Protein AF-W2M8V1-F1 (afdb_monomer)

Sequence (148 aa):
MFEGQQEVAALVRVSYDVLSSDPAFGGLVRVAMAVAERFRVAVSRDGIRLAMSLLAECDGDLHRAQKLTRGWNVERKSQELTTTFQRWFPLYKPKIQRNDREEEQARVVFFDIAMTTWLQIAQDLRLFGGKDGSSDDLPDAAALKRYD

Secondary structure (DSSP, 8-state):
--HHHHHHHHHHHHHHSSS---HHHHHHHHHHHHHHHHHHHHHHHHHHHHHHHHHHHTTT-HHHHHHHHHTS-HHHHHHHHHHHHHHH-TT------TT-HHHHHHHHHHHHHHHHHHHHHHHHHHHH-TTS--TT----HHHHGGG-

Foldseek 3Di:
DDVVVVVVVVVVVVVVPDDDPDVVVVVVVVVVVVVVLVLVQQLLLLLLVVLLVLCVVVVNDLVVSLVVLLPDDLVVLVVSSQVSCCVVVVVDDPPPPVPPPVVSVVSSVVSSVSNNLSNVLNSCCVVPVPDDPDPPCRDGSVSCVVSD

Organism: Phytophthora nicotianae (NCBI:txid4792)

Radius of gyration: 17.72 Å; Cα contacts (8 Å, |Δi|>4): 77; chains: 1; bounding box: 32×47×52 Å

pLDDT: mean 72.79, std 17.76, range [34.31, 94.25]

Structure (mmCIF, N/CA/C/O backbone):
data_AF-W2M8V1-F1
#
_entry.id   AF-W2M8V1-F1
#
loop_
_atom_site.group_PDB
_atom_site.id
_atom_site.type_symbol
_atom_site.label_atom_id
_atom_site.label_alt_id
_atom_site.label_comp_id
_atom_site.label_asym_id
_atom_site.label_entity_id
_atom_site.label_seq_id
_atom_site.pdbx_PDB_ins_code
_atom_site.Cartn_x
_atom_site.Cartn_y
_atom_site.Cartn_z
_atom_site.occupancy
_atom_site.B_iso_or_equiv
_atom_site.auth_seq_id
_atom_site.auth_comp_id
_atom_site.auth_asym_id
_atom_site.auth_atom_id
_atom_site.pdbx_PDB_model_num
ATOM 1 N N . MET A 1 1 ? 16.488 4.103 11.325 1.00 37.50 1 MET A N 1
ATOM 2 C CA . MET A 1 1 ? 15.793 3.566 12.513 1.00 37.50 1 MET A CA 1
ATOM 3 C C . MET A 1 1 ? 14.555 4.432 12.668 1.00 37.50 1 MET A C 1
ATOM 5 O O . MET A 1 1 ? 14.717 5.629 12.835 1.00 37.50 1 MET A O 1
ATOM 9 N N . PHE A 1 2 ? 13.367 3.903 12.370 1.00 34.31 2 PHE A N 1
ATOM 10 C CA . PHE A 1 2 ? 12.164 4.715 12.151 1.00 34.31 2 PHE A CA 1
ATOM 11 C C . PHE A 1 2 ? 11.640 5.311 13.469 1.00 34.31 2 PHE A C 1
ATOM 13 O O . PHE A 1 2 ? 11.070 4.593 14.288 1.00 34.31 2 PHE A O 1
ATOM 20 N N . GLU A 1 3 ? 11.787 6.627 13.639 1.00 38.06 3 GLU A N 1
ATOM 21 C CA . GLU A 1 3 ? 11.221 7.411 14.753 1.00 38.06 3 GLU A CA 1
ATOM 22 C C . GLU A 1 3 ? 9.695 7.243 14.863 1.00 38.06 3 GLU A C 1
ATOM 24 O O . GLU A 1 3 ? 9.165 7.196 15.967 1.00 38.06 3 GLU A O 1
ATOM 29 N N . GLY A 1 4 ? 8.995 6.974 13.755 1.00 38.44 4 GLY A N 1
ATOM 30 C CA . GLY A 1 4 ? 7.550 6.711 13.761 1.00 38.44 4 GLY A CA 1
ATOM 31 C C . GLY A 1 4 ? 7.118 5.469 14.561 1.00 38.44 4 GLY A C 1
ATOM 32 O O . GLY A 1 4 ? 6.022 5.451 15.115 1.00 38.44 4 GLY A O 1
ATOM 33 N N . GLN A 1 5 ? 7.966 4.439 14.696 1.00 40.66 5 GLN A N 1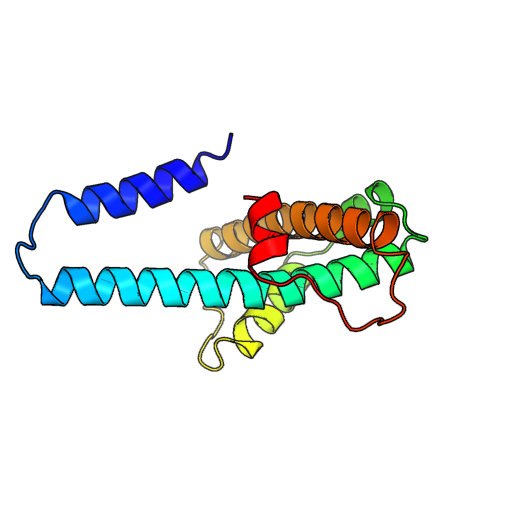
ATOM 34 C CA . GLN A 1 5 ? 7.660 3.294 15.570 1.00 40.66 5 GLN A CA 1
ATOM 35 C C . GLN A 1 5 ? 7.851 3.643 17.054 1.00 40.66 5 GLN A C 1
ATOM 37 O O . GLN A 1 5 ? 7.111 3.145 17.904 1.00 40.66 5 GLN A O 1
ATOM 42 N N . GLN A 1 6 ? 8.800 4.530 17.371 1.00 44.69 6 GLN A N 1
ATOM 43 C CA . GLN A 1 6 ? 8.984 5.051 18.725 1.00 44.69 6 GLN A CA 1
ATOM 44 C C . GLN A 1 6 ? 7.892 6.052 19.106 1.00 44.69 6 GLN A C 1
ATOM 46 O O . GLN A 1 6 ? 7.450 6.031 20.249 1.00 44.69 6 GLN A O 1
ATOM 51 N N . GLU A 1 7 ? 7.396 6.857 18.167 1.00 41.16 7 GLU A N 1
ATOM 52 C CA . GLU A 1 7 ? 6.291 7.791 18.396 1.00 41.16 7 GLU A CA 1
ATOM 53 C C . GLU A 1 7 ? 4.960 7.068 18.613 1.00 41.16 7 GLU A C 1
ATOM 55 O O . GLU A 1 7 ? 4.234 7.413 19.539 1.00 41.16 7 GLU A O 1
ATOM 60 N N . VAL A 1 8 ? 4.663 6.002 17.857 1.00 46.81 8 VAL A N 1
ATOM 61 C CA . VAL A 1 8 ? 3.476 5.163 18.109 1.00 46.81 8 VAL A CA 1
ATOM 62 C C . VAL A 1 8 ? 3.609 4.414 19.436 1.00 46.81 8 VAL A C 1
ATOM 64 O O . VAL A 1 8 ? 2.657 4.375 20.213 1.00 46.81 8 VAL A O 1
ATOM 67 N N . ALA A 1 9 ? 4.791 3.879 19.758 1.00 45.88 9 ALA A N 1
ATOM 68 C CA . ALA A 1 9 ? 5.040 3.247 21.054 1.00 45.88 9 ALA A CA 1
ATOM 69 C C . ALA A 1 9 ? 4.957 4.246 22.224 1.00 45.88 9 ALA A C 1
ATOM 71 O O . ALA A 1 9 ? 4.481 3.881 23.298 1.00 45.88 9 ALA A O 1
ATOM 72 N N . ALA A 1 10 ? 5.370 5.501 22.022 1.00 42.22 10 ALA A N 1
ATOM 73 C CA . ALA A 1 10 ? 5.265 6.582 22.997 1.00 42.22 10 ALA A CA 1
ATOM 74 C C . ALA A 1 10 ? 3.823 7.081 23.146 1.00 42.22 10 ALA A C 1
ATOM 76 O O . ALA A 1 10 ? 3.387 7.307 24.268 1.00 42.22 10 ALA A O 1
ATOM 77 N N . LEU A 1 11 ? 3.046 7.167 22.063 1.00 40.09 11 LEU A N 1
ATOM 78 C CA . LEU A 1 11 ? 1.624 7.518 22.109 1.00 40.09 11 LEU A CA 1
ATOM 79 C C . LEU A 1 11 ? 0.812 6.425 22.819 1.00 40.09 11 LEU A C 1
ATOM 81 O O . LEU A 1 11 ? -0.073 6.719 23.624 1.00 40.09 11 LEU A O 1
ATOM 85 N N . VAL A 1 12 ? 1.169 5.159 22.582 1.00 47.22 12 VAL A N 1
ATOM 86 C CA . VAL A 1 12 ? 0.624 4.001 23.297 1.00 47.22 12 VAL A CA 1
ATOM 87 C C . VAL A 1 12 ? 1.030 4.046 24.769 1.00 47.22 12 VAL A C 1
ATOM 89 O O . VAL A 1 12 ? 0.152 3.854 25.597 1.00 47.22 12 VAL A O 1
ATOM 92 N N . ARG A 1 13 ? 2.291 4.374 25.109 1.00 48.91 13 ARG A N 1
ATOM 93 C CA . ARG A 1 13 ? 2.792 4.531 26.495 1.00 48.91 13 ARG A CA 1
ATOM 94 C C . ARG A 1 13 ? 2.158 5.694 27.261 1.00 48.91 13 ARG A C 1
ATOM 96 O O . ARG A 1 13 ? 1.788 5.521 28.412 1.00 48.91 13 ARG A O 1
ATOM 103 N N . VAL A 1 14 ? 1.977 6.849 26.627 1.00 42.94 14 VAL A N 1
ATOM 104 C CA . VAL A 1 14 ? 1.327 8.029 27.227 1.00 42.94 14 VAL A CA 1
ATOM 105 C C . VAL A 1 14 ? -0.176 7.788 27.417 1.00 42.94 14 VAL A C 1
ATOM 107 O O . VAL A 1 14 ? -0.751 8.249 28.397 1.00 42.94 14 VAL A O 1
ATOM 110 N N . SER A 1 15 ? -0.798 6.980 26.550 1.00 43.47 15 SER A N 1
ATOM 111 C CA . SER A 1 15 ? -2.156 6.452 26.774 1.00 43.47 15 SER A CA 1
ATOM 112 C C . SER A 1 15 ? -2.204 5.358 27.860 1.00 43.47 15 SER A C 1
ATOM 114 O O . SER A 1 15 ? -3.268 5.088 28.412 1.00 43.47 15 SER A O 1
ATOM 116 N N . TYR A 1 16 ? -1.063 4.725 28.155 1.00 49.62 16 TYR A N 1
ATOM 117 C CA . TYR A 1 16 ? -0.888 3.604 29.089 1.00 49.62 16 TYR A CA 1
ATOM 118 C C . TYR A 1 16 ? -0.644 4.046 30.535 1.00 49.62 16 TYR A C 1
ATOM 120 O O . TYR A 1 16 ? -1.110 3.377 31.452 1.00 49.62 16 TYR A O 1
ATOM 128 N N . ASP A 1 17 ? 0.078 5.150 30.748 1.00 42.91 17 ASP A N 1
ATOM 129 C CA . ASP A 1 17 ? 0.543 5.544 32.086 1.00 42.91 17 ASP A CA 1
ATOM 130 C C . ASP A 1 17 ? -0.509 6.282 32.921 1.00 42.91 17 ASP A C 1
ATOM 132 O O . ASP A 1 17 ? -0.291 6.501 34.112 1.00 42.91 17 ASP A O 1
ATOM 136 N N . VAL A 1 18 ? -1.655 6.660 32.340 1.00 44.75 18 VAL A N 1
ATOM 137 C CA . VAL A 1 18 ? -2.607 7.514 33.057 1.00 44.75 18 VAL A CA 1
ATOM 138 C C . VAL A 1 18 ? -3.732 6.743 33.758 1.00 44.75 18 VAL A C 1
ATOM 140 O O . VAL A 1 18 ? -3.759 6.808 34.979 1.00 44.75 18 VAL A O 1
ATOM 143 N N . LEU A 1 19 ? -4.673 6.019 33.136 1.00 44.09 19 LEU A N 1
ATOM 144 C CA . LEU A 1 19 ? -5.895 5.656 33.898 1.00 44.09 19 LEU A CA 1
ATOM 145 C C . LEU A 1 19 ? -6.701 4.453 33.371 1.00 44.09 19 LEU A C 1
ATOM 147 O O . LEU A 1 19 ? -7.826 4.635 32.911 1.00 44.09 19 LEU A O 1
ATOM 151 N N . SER A 1 20 ? -6.227 3.208 33.494 1.00 47.28 20 SER A N 1
ATOM 152 C CA . SER A 1 20 ? -7.181 2.083 33.451 1.00 47.28 20 SER A CA 1
ATOM 153 C C . SER A 1 20 ? -6.660 0.794 34.085 1.00 47.28 20 SER A C 1
ATOM 155 O O . SER A 1 20 ? -5.925 0.023 33.473 1.00 47.28 20 SER A O 1
ATOM 157 N N . SER A 1 21 ? -7.120 0.521 35.304 1.00 50.69 21 SER A N 1
ATOM 158 C CA . SER A 1 21 ? -7.009 -0.779 35.977 1.00 50.69 21 SER A CA 1
ATOM 159 C C . SER A 1 21 ? -8.100 -1.767 35.524 1.00 50.69 21 SER A C 1
ATOM 161 O O . SER A 1 21 ? -8.376 -2.728 36.240 1.00 50.69 21 SER A O 1
ATOM 163 N N . ASP A 1 22 ? -8.767 -1.520 34.388 1.00 55.19 22 ASP A N 1
ATOM 164 C CA . ASP A 1 22 ? -9.920 -2.296 33.923 1.00 55.19 22 ASP A CA 1
ATOM 165 C C . ASP A 1 22 ? -9.491 -3.442 32.976 1.00 55.19 22 ASP A C 1
ATOM 167 O O . ASP A 1 22 ? -9.023 -3.193 31.855 1.00 55.19 22 ASP A O 1
ATOM 171 N N . PRO A 1 23 ? -9.681 -4.717 33.370 1.00 59.41 23 PRO A N 1
ATOM 172 C CA . PRO A 1 23 ? -9.417 -5.872 32.513 1.00 59.41 23 PRO A CA 1
ATOM 173 C C . PRO A 1 23 ? -10.183 -5.852 31.181 1.00 59.41 23 PRO A C 1
ATOM 175 O O . PRO A 1 23 ? -9.676 -6.372 30.183 1.00 59.41 23 PRO A O 1
ATOM 178 N N . ALA A 1 24 ? -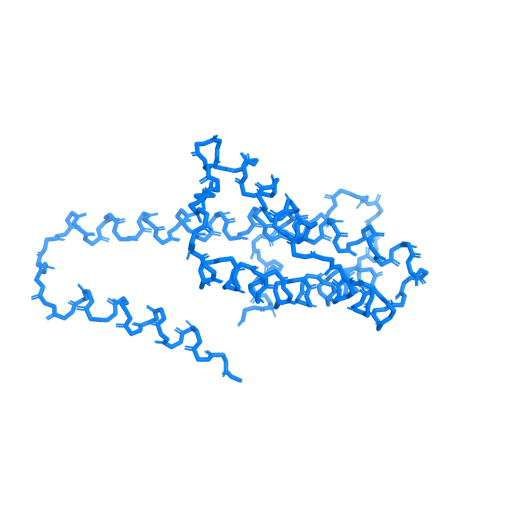11.374 -5.242 31.129 1.00 60.41 24 ALA A N 1
ATOM 179 C CA . ALA A 1 24 ? -12.155 -5.104 29.902 1.00 60.41 24 ALA A CA 1
ATOM 180 C C . ALA A 1 24 ? -11.470 -4.158 28.905 1.00 60.41 24 ALA A C 1
ATOM 182 O O . ALA A 1 24 ? -11.425 -4.442 27.707 1.00 60.41 24 ALA A O 1
ATOM 183 N N . PHE A 1 25 ? -10.844 -3.087 29.400 1.00 54.28 25 PHE A N 1
ATOM 184 C CA . PHE A 1 25 ? -10.056 -2.167 28.583 1.00 54.28 25 PHE A CA 1
ATOM 185 C C . PHE A 1 25 ? -8.784 -2.835 28.045 1.00 54.28 25 PHE A C 1
ATOM 187 O O . PHE A 1 25 ? -8.478 -2.724 26.858 1.00 54.28 25 PHE A O 1
ATOM 194 N N . GLY A 1 26 ? -8.098 -3.634 28.871 1.00 58.41 26 GLY A N 1
ATOM 195 C CA . GLY A 1 26 ? -6.982 -4.471 28.416 1.00 58.41 26 GLY A CA 1
ATOM 196 C C . GLY A 1 26 ? -7.387 -5.468 27.320 1.00 58.41 26 GLY A C 1
ATOM 197 O O . GLY A 1 26 ? -6.626 -5.706 26.379 1.00 58.41 26 GLY A O 1
ATOM 198 N N . GLY A 1 27 ? -8.604 -6.015 27.396 1.00 62.34 27 GLY A N 1
ATOM 199 C CA . GLY A 1 27 ? -9.199 -6.828 26.334 1.00 62.34 27 GLY A CA 1
ATOM 200 C C . GLY A 1 27 ? -9.421 -6.041 25.039 1.00 62.34 27 GLY A C 1
ATOM 201 O O . GLY A 1 27 ? -8.997 -6.487 23.973 1.00 62.34 27 GLY A O 1
ATOM 202 N N . LEU A 1 28 ? -10.013 -4.847 25.129 1.00 63.75 28 LEU A N 1
ATOM 203 C CA . LEU A 1 28 ? -10.267 -3.971 23.980 1.00 63.75 28 LEU A CA 1
ATOM 204 C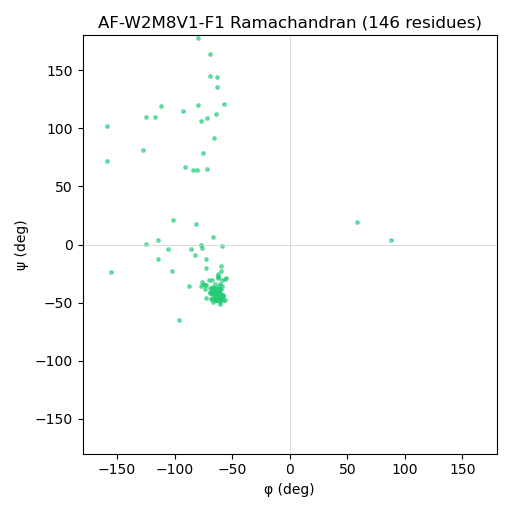 C . LEU A 1 28 ? -8.978 -3.544 23.268 1.00 63.75 28 LEU A C 1
ATOM 206 O O . LEU A 1 28 ? -8.936 -3.555 22.041 1.00 63.75 28 LEU A O 1
ATOM 210 N N . VAL A 1 29 ? -7.911 -3.239 24.010 1.00 63.53 29 VAL A N 1
ATOM 211 C CA . VAL A 1 29 ? -6.603 -2.897 23.427 1.00 63.53 29 VAL A CA 1
ATOM 212 C C . VAL A 1 29 ? -6.026 -4.074 22.641 1.00 63.53 29 VAL A C 1
ATOM 214 O O . VAL A 1 29 ? -5.585 -3.896 21.508 1.00 63.53 29 VAL A O 1
ATOM 217 N N . ARG A 1 30 ? -6.078 -5.297 23.185 1.00 64.38 30 ARG A N 1
ATOM 218 C CA . ARG A 1 30 ? -5.616 -6.495 22.460 1.00 64.38 30 ARG A CA 1
ATOM 219 C C . ARG A 1 30 ? -6.431 -6.742 21.195 1.00 64.38 30 ARG A C 1
ATOM 221 O O . ARG A 1 30 ? -5.855 -7.090 20.168 1.00 64.38 30 ARG A O 1
ATOM 228 N N . VAL A 1 31 ? -7.748 -6.540 21.260 1.00 61.25 31 VAL A N 1
ATOM 229 C CA . VAL A 1 31 ? -8.627 -6.628 20.086 1.00 61.25 31 VAL A CA 1
ATOM 230 C C . VAL A 1 31 ? -8.232 -5.572 19.056 1.00 61.25 31 VAL A C 1
ATOM 232 O O . VAL A 1 31 ? -8.033 -5.917 17.896 1.00 61.25 31 VAL A O 1
ATOM 235 N N . ALA A 1 32 ? -8.035 -4.319 19.465 1.00 64.31 32 ALA A N 1
ATOM 236 C CA . ALA A 1 32 ? -7.618 -3.242 18.572 1.00 64.31 32 ALA A CA 1
ATOM 237 C C . ALA A 1 32 ? -6.258 -3.527 17.915 1.00 64.31 32 ALA A C 1
ATOM 239 O O . ALA A 1 32 ? -6.125 -3.361 16.707 1.00 64.31 32 ALA A O 1
ATOM 240 N N . MET A 1 33 ? -5.276 -4.028 18.670 1.00 66.88 33 MET A N 1
ATOM 241 C CA . MET A 1 33 ? -3.971 -4.432 18.136 1.00 66.88 33 MET A CA 1
ATOM 242 C C . MET A 1 33 ? -4.082 -5.599 17.152 1.00 66.88 33 MET A C 1
ATOM 244 O O . MET A 1 33 ? -3.494 -5.547 16.077 1.00 66.88 33 MET A O 1
ATOM 248 N N . ALA A 1 34 ? -4.849 -6.641 17.483 1.00 64.69 34 ALA A N 1
ATOM 249 C CA . ALA A 1 34 ? -5.044 -7.788 16.597 1.00 64.69 34 ALA A CA 1
ATOM 250 C C . ALA A 1 34 ? -5.762 -7.391 15.297 1.00 64.69 34 ALA A C 1
ATOM 252 O O . ALA A 1 34 ? -5.425 -7.874 14.215 1.00 64.69 34 ALA A O 1
ATOM 253 N N . VAL A 1 35 ? -6.732 -6.481 15.395 1.00 66.88 35 VAL A N 1
ATOM 254 C CA . VAL A 1 35 ? -7.437 -5.906 14.247 1.00 66.88 35 VAL A CA 1
ATOM 255 C C . VAL A 1 35 ? -6.490 -5.044 13.408 1.00 66.88 35 VAL A C 1
ATOM 257 O O . VAL A 1 35 ? -6.439 -5.222 12.192 1.00 66.88 35 VAL A O 1
ATOM 260 N N . ALA A 1 36 ? -5.701 -4.169 14.036 1.00 70.88 36 ALA A N 1
ATOM 261 C CA . ALA A 1 36 ? -4.704 -3.346 13.356 1.00 70.88 36 ALA A CA 1
ATOM 262 C C . ALA A 1 36 ? -3.669 -4.206 12.621 1.00 70.88 36 ALA A C 1
ATOM 264 O O . ALA A 1 36 ? -3.383 -3.949 11.456 1.00 70.88 36 ALA A O 1
ATOM 265 N N . GLU A 1 37 ? -3.182 -5.274 13.253 1.00 71.81 37 GLU A N 1
ATOM 266 C CA . GLU A 1 37 ? -2.244 -6.215 12.641 1.00 71.81 37 GLU A CA 1
ATOM 267 C C . GLU A 1 37 ? -2.861 -6.930 11.434 1.00 71.81 37 GLU A C 1
ATOM 269 O O . GLU A 1 37 ? -2.256 -7.008 10.364 1.00 71.81 37 GLU A O 1
ATOM 274 N N . ARG A 1 38 ? -4.110 -7.394 11.556 1.00 73.12 38 ARG A N 1
ATOM 275 C CA . ARG A 1 38 ? -4.825 -8.018 10.436 1.00 73.12 38 ARG A CA 1
ATOM 276 C C . ARG A 1 38 ? -4.968 -7.060 9.253 1.00 73.12 38 ARG A C 1
ATOM 278 O O . ARG A 1 38 ? -4.774 -7.468 8.108 1.00 73.12 38 ARG A O 1
ATOM 285 N N . PHE A 1 39 ? -5.300 -5.799 9.515 1.00 72.94 39 PHE A N 1
ATOM 286 C CA . PHE A 1 39 ? -5.422 -4.798 8.461 1.00 72.94 39 PHE A CA 1
ATOM 287 C C . PHE A 1 39 ? -4.074 -4.372 7.889 1.00 72.94 39 PHE A C 1
ATOM 289 O O . PHE A 1 39 ? -3.990 -4.169 6.682 1.00 72.94 39 PHE A O 1
ATOM 296 N N . ARG A 1 40 ? -3.013 -4.314 8.700 1.00 79.00 40 ARG A N 1
ATOM 297 C CA . ARG A 1 40 ? -1.642 -4.086 8.228 1.00 79.00 40 ARG A CA 1
ATOM 298 C C . ARG A 1 40 ? -1.255 -5.130 7.186 1.00 79.00 40 ARG A C 1
ATOM 300 O O . ARG A 1 40 ? -0.796 -4.763 6.107 1.00 79.00 40 ARG A O 1
ATOM 307 N N . VAL A 1 41 ? -1.506 -6.409 7.472 1.00 77.75 41 VAL A N 1
ATOM 308 C CA . VAL A 1 41 ? -1.259 -7.520 6.539 1.00 77.75 41 VAL A CA 1
ATOM 309 C C . VAL A 1 41 ? -2.081 -7.357 5.261 1.00 77.75 41 VAL A C 1
ATOM 311 O O . VAL A 1 41 ? -1.533 -7.424 4.165 1.00 77.75 41 VAL A O 1
ATOM 314 N N . ALA A 1 42 ? -3.382 -7.095 5.384 1.00 79.62 42 ALA A N 1
ATOM 315 C CA . ALA A 1 42 ? -4.287 -6.982 4.243 1.00 79.62 42 ALA A CA 1
ATOM 316 C C . ALA A 1 42 ? -3.950 -5.792 3.318 1.00 79.62 42 ALA A C 1
ATOM 318 O O . ALA A 1 42 ? -3.874 -5.951 2.099 1.00 79.62 42 ALA A O 1
ATOM 319 N N . VAL A 1 43 ? -3.668 -4.622 3.901 1.00 81.94 43 VAL A N 1
ATOM 320 C CA . VAL A 1 43 ? -3.235 -3.410 3.186 1.00 81.94 43 VAL A CA 1
ATOM 321 C C . VAL A 1 43 ? -1.876 -3.628 2.526 1.00 81.94 43 VAL A C 1
ATOM 323 O O . VAL A 1 43 ? -1.697 -3.283 1.360 1.00 81.94 43 VAL A O 1
ATOM 326 N N . SER A 1 44 ? -0.932 -4.256 3.231 1.00 85.44 44 SER A N 1
ATOM 327 C CA . SER A 1 44 ? 0.398 -4.537 2.679 1.00 85.44 44 SER A CA 1
ATOM 328 C C . SER A 1 44 ? 0.332 -5.538 1.534 1.00 85.44 44 SER A C 1
ATOM 330 O O . SER A 1 44 ? 1.030 -5.371 0.543 1.00 85.44 44 SER A O 1
ATOM 332 N N . ARG A 1 45 ? -0.552 -6.537 1.612 1.00 86.88 45 ARG A N 1
ATOM 333 C CA . ARG A 1 45 ? -0.795 -7.493 0.528 1.00 86.88 45 ARG A CA 1
ATOM 334 C C . ARG A 1 45 ? -1.234 -6.791 -0.759 1.00 86.88 45 ARG A C 1
ATOM 336 O O . ARG A 1 45 ? -0.746 -7.110 -1.842 1.00 86.88 45 ARG A O 1
ATOM 343 N N . ASP A 1 46 ? -2.142 -5.827 -0.646 1.00 88.31 46 ASP A N 1
ATOM 344 C CA . ASP A 1 46 ? -2.600 -5.038 -1.790 1.00 88.31 46 ASP A CA 1
ATOM 345 C C . ASP A 1 46 ? -1.512 -4.101 -2.323 1.00 88.31 46 ASP A C 1
ATOM 347 O O . ASP A 1 46 ? -1.311 -4.036 -3.537 1.00 88.31 46 ASP A O 1
ATOM 351 N N . GLY A 1 47 ? -0.764 -3.454 -1.428 1.00 89.44 47 GLY A N 1
ATOM 352 C CA . GLY A 1 47 ? 0.386 -2.627 -1.787 1.00 89.44 47 GLY A CA 1
ATOM 353 C C . GLY A 1 47 ? 1.496 -3.408 -2.496 1.00 89.44 47 GLY A C 1
ATOM 354 O O . GLY A 1 47 ? 2.040 -2.947 -3.497 1.00 89.44 47 GLY A O 1
ATOM 355 N N . ILE A 1 48 ? 1.777 -4.636 -2.054 1.00 90.50 48 ILE A N 1
ATOM 356 C CA . ILE A 1 48 ? 2.736 -5.550 -2.693 1.00 90.50 48 ILE A CA 1
ATOM 357 C C . ILE A 1 48 ? 2.236 -5.995 -4.065 1.00 90.50 48 ILE A C 1
ATOM 359 O O . ILE A 1 48 ? 3.031 -6.084 -4.997 1.00 90.50 48 ILE A O 1
ATOM 363 N N . ARG A 1 49 ? 0.927 -6.217 -4.238 1.00 90.75 49 ARG A N 1
ATOM 364 C CA . ARG A 1 49 ? 0.366 -6.503 -5.566 1.00 90.75 49 ARG A CA 1
ATOM 365 C C . ARG A 1 49 ? 0.608 -5.340 -6.532 1.00 90.75 49 ARG A C 1
ATOM 367 O O . ARG A 1 49 ? 1.051 -5.576 -7.651 1.00 90.75 49 ARG A O 1
ATOM 374 N N . LEU A 1 50 ? 0.367 -4.103 -6.092 1.00 92.06 50 LEU A N 1
ATOM 375 C CA . LEU A 1 50 ? 0.682 -2.908 -6.881 1.00 92.06 50 LEU A CA 1
ATOM 376 C C . LEU A 1 50 ? 2.185 -2.835 -7.200 1.00 92.06 50 LEU A C 1
ATOM 378 O O . LEU A 1 50 ? 2.564 -2.612 -8.347 1.00 92.06 50 LEU A O 1
ATOM 382 N N . ALA A 1 51 ? 3.043 -3.092 -6.212 1.00 92.56 51 ALA A N 1
ATOM 383 C CA . ALA A 1 51 ? 4.491 -3.104 -6.383 1.00 92.56 51 ALA A CA 1
ATOM 384 C C . ALA A 1 51 ? 4.976 -4.173 -7.384 1.00 92.56 51 ALA A C 1
ATOM 386 O O . ALA A 1 51 ? 5.857 -3.892 -8.194 1.00 92.56 51 ALA A O 1
ATOM 387 N N . MET A 1 52 ? 4.379 -5.369 -7.390 1.00 92.00 52 MET A N 1
ATOM 388 C CA . MET A 1 52 ? 4.677 -6.409 -8.382 1.00 92.00 52 MET A CA 1
ATOM 389 C C . MET A 1 52 ? 4.317 -5.967 -9.804 1.00 92.00 52 MET A C 1
ATOM 391 O O . MET A 1 52 ? 5.125 -6.161 -10.712 1.00 92.00 52 MET A O 1
ATOM 395 N N . SER A 1 53 ? 3.157 -5.329 -10.000 1.00 92.06 53 SER A N 1
ATOM 396 C CA . SER A 1 53 ? 2.777 -4.767 -11.304 1.00 92.06 53 SER A CA 1
ATOM 397 C C . SER A 1 53 ? 3.780 -3.713 -11.776 1.00 92.06 53 SER A C 1
ATOM 399 O O . SER A 1 53 ? 4.226 -3.749 -12.919 1.00 92.06 53 SER A O 1
ATOM 401 N N . LEU A 1 54 ? 4.213 -2.824 -10.879 1.00 92.75 54 LEU A N 1
ATOM 402 C CA . LEU A 1 54 ? 5.195 -1.781 -11.194 1.00 92.75 54 LEU A CA 1
ATOM 403 C C . LEU A 1 54 ? 6.577 -2.344 -11.529 1.00 92.75 54 LEU A C 1
ATOM 405 O O . LEU A 1 54 ? 7.249 -1.841 -12.429 1.00 92.75 54 LEU A O 1
ATOM 409 N N . LEU A 1 55 ? 7.008 -3.394 -10.826 1.00 92.12 55 LEU A N 1
ATOM 410 C CA . LEU A 1 55 ? 8.232 -4.107 -11.175 1.00 92.12 55 LEU A CA 1
ATOM 411 C C . LEU A 1 55 ? 8.110 -4.749 -12.556 1.00 92.12 55 LEU A C 1
ATOM 413 O O . LEU A 1 55 ? 9.055 -4.652 -13.329 1.00 92.12 55 LEU A O 1
ATOM 417 N N . ALA A 1 56 ? 6.969 -5.355 -12.894 1.00 90.88 56 ALA A N 1
ATOM 418 C CA . ALA A 1 56 ? 6.747 -5.925 -14.221 1.00 90.88 56 ALA A CA 1
ATOM 419 C C . ALA A 1 56 ? 6.807 -4.856 -15.330 1.00 90.88 56 ALA A C 1
ATOM 421 O O . ALA A 1 56 ? 7.463 -5.078 -16.344 1.00 90.88 56 ALA A O 1
ATOM 422 N N . GLU A 1 57 ? 6.214 -3.677 -15.112 1.00 92.19 57 GLU A N 1
ATOM 423 C CA . GLU A 1 57 ? 6.304 -2.523 -16.027 1.00 92.19 57 GLU A CA 1
ATOM 424 C C . GLU A 1 57 ? 7.738 -1.991 -16.196 1.00 92.19 57 GLU A C 1
ATOM 426 O O . GLU A 1 57 ? 8.069 -1.381 -17.213 1.00 92.19 57 GLU A O 1
ATOM 431 N N . CYS A 1 58 ? 8.597 -2.211 -15.198 1.00 92.12 58 CYS A N 1
ATOM 432 C CA . CYS A 1 58 ? 9.991 -1.776 -15.189 1.00 92.12 58 CYS A CA 1
ATOM 433 C C . CYS A 1 58 ? 10.978 -2.907 -15.518 1.00 92.12 58 CYS A C 1
ATOM 435 O O . CYS A 1 58 ? 12.146 -2.803 -15.149 1.00 92.12 58 CYS A O 1
ATOM 437 N N . ASP A 1 59 ? 10.532 -3.989 -16.166 1.00 90.62 59 ASP A N 1
ATOM 438 C CA . ASP A 1 59 ? 11.355 -5.159 -16.523 1.00 90.62 59 ASP A CA 1
ATOM 439 C C . ASP A 1 59 ? 12.024 -5.846 -15.312 1.00 90.62 59 ASP A C 1
ATOM 441 O O . ASP A 1 59 ? 12.982 -6.614 -15.427 1.00 90.62 59 ASP A O 1
ATOM 445 N N . GLY A 1 60 ? 11.502 -5.595 -14.113 1.00 88.62 60 GLY A N 1
ATOM 446 C CA . GLY A 1 60 ? 12.056 -6.067 -12.856 1.00 88.62 60 GLY A CA 1
ATOM 447 C C . GLY A 1 60 ? 13.099 -5.166 -12.207 1.00 88.62 60 GLY A C 1
ATOM 448 O O . GLY A 1 60 ? 13.664 -5.563 -11.187 1.00 88.62 60 GLY A O 1
ATOM 449 N N . ASP A 1 61 ? 13.377 -3.996 -12.776 1.00 92.06 61 ASP A N 1
ATOM 450 C CA . ASP A 1 61 ? 14.323 -3.034 -12.220 1.00 92.06 61 ASP A CA 1
ATOM 451 C C . ASP A 1 61 ? 13.689 -2.274 -11.044 1.00 92.06 61 ASP A C 1
ATOM 453 O O . ASP A 1 61 ? 12.850 -1.381 -11.215 1.00 92.06 61 ASP A O 1
ATOM 457 N N . LEU A 1 62 ? 14.128 -2.625 -9.831 1.00 92.50 62 LEU A N 1
ATOM 458 C CA . LEU A 1 62 ? 13.701 -1.979 -8.591 1.00 92.50 62 LEU A CA 1
ATOM 459 C C . LEU A 1 62 ? 13.989 -0.474 -8.597 1.00 92.50 62 LEU A C 1
ATOM 461 O O . LEU A 1 62 ? 13.145 0.316 -8.174 1.00 92.50 62 LEU A O 1
ATOM 465 N N . HIS A 1 63 ? 15.166 -0.061 -9.066 1.00 92.50 63 HIS A N 1
ATOM 466 C CA . HIS A 1 63 ? 15.566 1.341 -9.031 1.00 92.50 63 HIS A CA 1
ATOM 467 C C . HIS A 1 63 ? 14.709 2.174 -9.986 1.00 92.50 63 HIS A C 1
ATOM 469 O O . HIS A 1 63 ? 14.241 3.261 -9.632 1.00 92.50 63 HIS A O 1
ATOM 475 N N . ARG A 1 64 ? 14.436 1.638 -11.180 1.00 93.75 64 ARG A N 1
ATOM 476 C CA . ARG A 1 64 ? 13.525 2.257 -12.148 1.00 93.75 64 ARG A CA 1
ATOM 477 C C . ARG A 1 64 ? 12.100 2.352 -11.599 1.00 93.75 64 ARG A C 1
ATOM 479 O O . ARG A 1 64 ? 11.504 3.424 -11.704 1.00 93.75 64 ARG A O 1
ATOM 486 N N . ALA A 1 65 ? 11.594 1.303 -10.947 1.00 93.12 65 ALA A N 1
ATOM 487 C CA . ALA A 1 65 ? 10.269 1.309 -10.323 1.00 93.12 65 ALA A CA 1
ATOM 488 C C . ALA A 1 65 ? 10.163 2.327 -9.172 1.00 93.12 65 ALA A C 1
ATOM 490 O O . ALA A 1 65 ? 9.201 3.091 -9.108 1.00 93.12 65 ALA A O 1
ATOM 491 N N . GLN A 1 66 ? 11.175 2.416 -8.303 1.00 92.56 66 GLN A N 1
ATOM 492 C CA . GLN A 1 66 ? 11.237 3.425 -7.235 1.00 92.56 66 GLN A CA 1
ATOM 493 C C . GLN A 1 66 ? 11.302 4.853 -7.790 1.00 92.56 66 GLN A C 1
ATOM 495 O O . GLN A 1 66 ? 10.661 5.765 -7.267 1.00 92.56 66 GLN A O 1
ATOM 500 N N . LYS A 1 67 ? 12.075 5.076 -8.859 1.00 93.56 67 LYS A N 1
ATOM 501 C CA . LYS A 1 67 ? 12.159 6.387 -9.511 1.00 93.56 67 LYS A CA 1
ATOM 502 C C . LYS A 1 67 ? 10.825 6.778 -10.148 1.00 93.56 67 LYS A C 1
ATOM 504 O O . LYS A 1 67 ? 10.422 7.935 -10.041 1.00 93.56 67 LYS A O 1
ATOM 509 N N . LEU A 1 68 ? 10.140 5.819 -10.773 1.00 93.38 68 LEU A N 1
ATOM 510 C CA . LEU A 1 68 ? 8.821 6.016 -11.368 1.00 93.38 68 LEU A CA 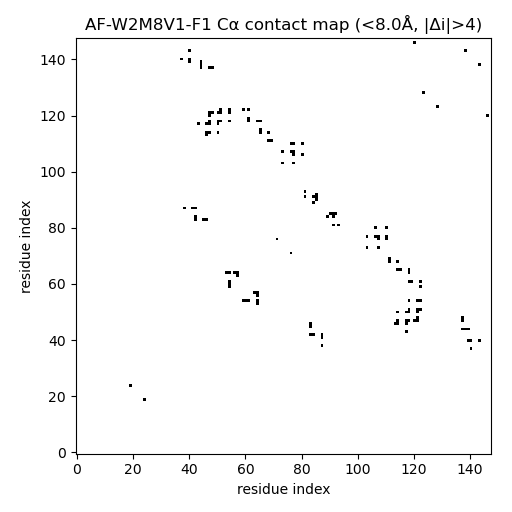1
ATOM 511 C C . LEU A 1 68 ? 7.791 6.437 -10.313 1.00 93.38 68 LEU A C 1
ATOM 513 O O . LEU A 1 68 ? 7.122 7.450 -10.503 1.00 93.38 68 LEU A O 1
ATOM 517 N N . THR A 1 69 ? 7.690 5.707 -9.198 1.00 92.62 69 THR A N 1
ATOM 518 C CA . THR A 1 69 ? 6.701 5.982 -8.139 1.00 92.62 69 THR A CA 1
ATOM 519 C C . THR A 1 69 ? 6.968 7.291 -7.407 1.00 92.62 69 THR A C 1
ATOM 521 O O . THR A 1 69 ? 6.033 8.045 -7.137 1.00 92.62 69 THR A O 1
ATOM 524 N N . ARG A 1 70 ? 8.238 7.637 -7.159 1.00 91.19 70 ARG A N 1
ATOM 525 C CA . ARG A 1 70 ? 8.606 8.948 -6.597 1.00 91.19 70 ARG A CA 1
ATOM 526 C C . ARG A 1 70 ? 8.178 10.108 -7.492 1.00 91.19 70 ARG A C 1
ATOM 528 O O . ARG A 1 70 ? 7.808 11.154 -6.967 1.00 91.19 70 ARG A O 1
ATOM 535 N N . GLY A 1 71 ? 8.206 9.911 -8.811 1.00 91.94 71 GLY A N 1
ATOM 536 C CA . GLY A 1 71 ? 7.780 10.895 -9.807 1.00 91.94 71 GLY A CA 1
ATOM 537 C C . GLY A 1 71 ? 6.264 11.049 -9.957 1.00 91.94 71 GLY A C 1
ATOM 538 O O . GLY A 1 71 ? 5.825 11.885 -10.745 1.00 91.94 71 GLY A O 1
ATOM 539 N N . TRP A 1 72 ? 5.448 10.263 -9.248 1.00 94.25 72 TRP A N 1
ATOM 540 C CA . TRP A 1 72 ? 3.995 10.425 -9.282 1.00 94.25 72 TRP A CA 1
ATOM 541 C C . TRP A 1 7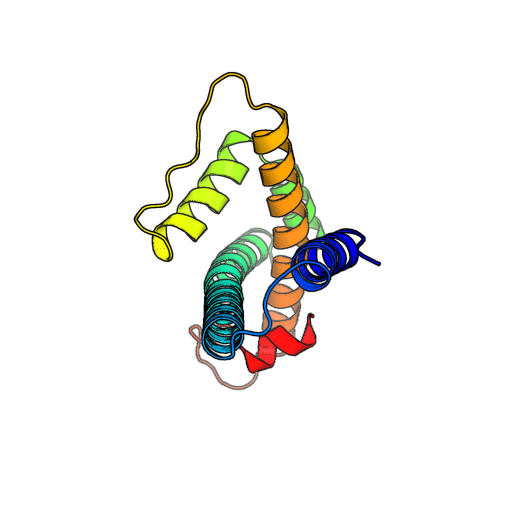2 ? 3.559 11.711 -8.588 1.00 94.25 72 TRP A C 1
ATOM 543 O O . TRP A 1 72 ? 4.129 12.111 -7.571 1.00 94.25 72 TRP A O 1
ATOM 553 N N . ASN A 1 73 ? 2.509 12.330 -9.125 1.00 91.62 73 ASN A N 1
ATOM 554 C CA . ASN A 1 73 ? 1.872 13.466 -8.475 1.00 91.62 73 ASN A CA 1
ATOM 555 C C . ASN A 1 73 ? 1.135 13.037 -7.193 1.00 91.62 73 ASN A C 1
ATOM 557 O O . ASN A 1 73 ? 0.884 11.853 -6.941 1.00 91.62 73 ASN A O 1
ATOM 561 N N . VAL A 1 74 ? 0.812 14.032 -6.371 1.00 88.06 74 VAL A N 1
ATOM 562 C CA . VAL A 1 74 ? 0.159 13.853 -5.069 1.00 88.06 74 VAL A CA 1
ATOM 563 C C . VAL A 1 74 ? -1.208 13.191 -5.229 1.00 88.06 74 VAL A C 1
ATOM 565 O O . VAL A 1 74 ? -1.560 12.304 -4.452 1.00 88.06 74 VAL A O 1
ATOM 568 N N . GLU A 1 75 ? -1.945 13.557 -6.276 1.00 88.12 75 GLU A N 1
ATOM 569 C CA . GLU A 1 75 ? -3.278 13.040 -6.570 1.00 88.12 75 GLU A CA 1
ATOM 570 C C . GLU A 1 75 ? -3.243 11.534 -6.820 1.00 88.12 75 GLU A C 1
ATOM 572 O O . GLU A 1 75 ? -4.026 10.794 -6.225 1.00 88.12 75 GLU A O 1
ATOM 577 N N . ARG A 1 76 ? -2.296 11.057 -7.639 1.00 91.19 76 ARG A N 1
ATOM 578 C CA . ARG A 1 76 ? -2.145 9.629 -7.931 1.00 91.19 76 ARG A CA 1
ATOM 579 C C . ARG A 1 76 ? -1.771 8.847 -6.678 1.00 91.19 76 ARG A C 1
ATOM 581 O O . ARG A 1 76 ? -2.412 7.841 -6.390 1.00 91.19 76 ARG A O 1
ATOM 588 N N . LYS A 1 77 ? -0.783 9.311 -5.903 1.00 89.75 77 LYS A N 1
ATOM 589 C CA . LYS A 1 77 ? -0.376 8.647 -4.647 1.00 89.75 77 LYS A CA 1
ATOM 590 C C . LYS A 1 77 ? -1.547 8.555 -3.664 1.00 89.75 77 LYS A C 1
ATOM 592 O O . LYS A 1 77 ? -1.820 7.490 -3.111 1.00 89.75 77 LYS A O 1
ATOM 597 N N . SER A 1 78 ? -2.288 9.650 -3.506 1.00 85.88 78 SER A N 1
ATOM 598 C CA . SER A 1 78 ? -3.475 9.712 -2.650 1.00 85.88 78 SER A CA 1
ATOM 599 C C . SER A 1 78 ? -4.604 8.805 -3.138 1.00 85.88 78 SER A C 1
ATOM 601 O O . SER A 1 78 ? -5.280 8.181 -2.316 1.00 85.88 78 SER A O 1
ATOM 603 N N . GLN A 1 79 ? -4.810 8.701 -4.451 1.00 87.81 79 GLN A N 1
ATOM 604 C CA . GLN A 1 79 ? -5.825 7.835 -5.047 1.00 87.81 79 GLN A CA 1
ATOM 605 C C . GLN A 1 79 ? -5.502 6.351 -4.843 1.00 87.81 79 GLN A C 1
ATOM 607 O O . GLN A 1 79 ? -6.382 5.597 -4.429 1.00 87.81 79 GLN A O 1
ATOM 612 N N . GLU A 1 80 ? -4.259 5.931 -5.080 1.00 90.12 80 GLU A N 1
ATOM 613 C CA . GLU A 1 80 ? -3.819 4.542 -4.871 1.00 90.12 80 GLU A CA 1
ATOM 614 C C . GLU A 1 80 ? -3.953 4.131 -3.402 1.00 90.12 80 GLU A C 1
ATOM 616 O O . GLU A 1 80 ? -4.517 3.084 -3.065 1.00 90.12 80 GLU A O 1
ATOM 621 N N . LEU A 1 81 ? -3.512 5.015 -2.505 1.00 85.44 81 LEU A N 1
ATOM 622 C CA . LEU A 1 81 ? -3.633 4.825 -1.068 1.00 85.44 81 LEU A CA 1
ATOM 623 C C . LEU A 1 81 ? -5.104 4.735 -0.640 1.00 85.44 81 LEU A C 1
ATOM 625 O O . LEU A 1 81 ? -5.495 3.798 0.052 1.00 85.44 81 LEU A O 1
ATOM 629 N N . THR A 1 82 ? -5.944 5.659 -1.110 1.00 84.88 82 THR A N 1
ATOM 630 C CA . THR A 1 82 ? -7.386 5.659 -0.821 1.00 84.88 82 THR A CA 1
ATOM 631 C C . THR A 1 82 ? -8.058 4.389 -1.327 1.00 84.88 82 THR A C 1
ATOM 633 O O . THR A 1 82 ? -8.828 3.785 -0.588 1.00 84.88 82 THR A O 1
ATOM 636 N N . THR A 1 83 ? -7.745 3.951 -2.546 1.00 88.25 83 THR A N 1
ATOM 637 C CA . THR A 1 83 ? -8.312 2.732 -3.142 1.00 88.25 83 THR A CA 1
ATOM 638 C C . THR A 1 83 ? -7.943 1.500 -2.317 1.00 88.25 83 THR A C 1
ATOM 640 O O . THR A 1 83 ? -8.797 0.659 -2.032 1.00 88.25 83 THR A O 1
ATOM 643 N N . THR A 1 84 ? -6.688 1.430 -1.865 1.00 85.00 84 THR A N 1
ATOM 644 C CA . THR A 1 84 ? -6.203 0.360 -0.986 1.00 85.00 84 THR A CA 1
ATOM 645 C C . THR A 1 84 ? -6.948 0.360 0.349 1.00 85.00 84 THR A C 1
ATOM 647 O O . THR A 1 84 ? -7.453 -0.676 0.779 1.00 85.00 84 THR A O 1
ATOM 650 N N . PHE A 1 85 ? -7.087 1.523 0.994 1.00 79.94 85 PHE A N 1
ATOM 651 C CA . PHE A 1 85 ? -7.799 1.627 2.269 1.00 79.94 85 PHE A CA 1
ATOM 652 C C . PHE A 1 85 ? -9.300 1.349 2.130 1.00 79.94 85 PHE A C 1
ATOM 654 O O . PHE A 1 85 ? -9.847 0.614 2.946 1.00 79.94 85 PHE A O 1
ATOM 661 N N . GLN A 1 86 ? -9.975 1.856 1.098 1.00 81.31 86 GLN A N 1
ATOM 662 C CA . GLN A 1 86 ? -11.421 1.672 0.910 1.00 81.31 86 GLN A CA 1
ATOM 663 C C . GLN A 1 86 ? -11.831 0.213 0.726 1.00 81.31 86 GLN A C 1
ATOM 665 O O . GLN A 1 86 ? -12.932 -0.163 1.130 1.00 81.31 86 GLN A O 1
ATOM 670 N N . ARG A 1 87 ? -10.950 -0.628 0.170 1.00 81.31 87 ARG A N 1
ATOM 671 C CA . ARG A 1 87 ? -11.216 -2.065 0.039 1.00 81.31 87 ARG A CA 1
ATOM 672 C C . ARG A 1 87 ? -11.403 -2.751 1.395 1.00 81.31 87 ARG A C 1
ATOM 674 O O . ARG A 1 87 ? -12.225 -3.655 1.510 1.00 81.31 87 ARG A O 1
ATOM 681 N N . TRP A 1 88 ? -10.661 -2.317 2.411 1.00 79.38 88 TRP A N 1
ATOM 682 C CA . TRP A 1 88 ? -10.677 -2.915 3.752 1.00 79.38 88 TRP A CA 1
ATOM 683 C C . TRP A 1 88 ? -11.491 -2.106 4.760 1.00 79.38 88 TRP A C 1
ATOM 685 O O . TRP A 1 88 ? -12.004 -2.650 5.736 1.00 79.38 88 TRP A O 1
ATOM 695 N N . PHE A 1 89 ? -11.665 -0.818 4.482 1.00 79.56 89 PHE A N 1
ATOM 696 C CA . PHE A 1 89 ? -12.423 0.130 5.276 1.00 79.56 89 PHE A CA 1
ATOM 697 C C . PHE A 1 89 ? -13.434 0.838 4.364 1.00 79.56 89 PHE A C 1
ATOM 699 O O . PHE A 1 89 ? -13.190 1.966 3.944 1.00 79.56 89 PHE A O 1
ATOM 706 N N . PRO A 1 90 ? -14.598 0.232 4.061 1.00 74.31 90 PRO A N 1
ATOM 707 C CA . PRO A 1 90 ? -15.574 0.810 3.125 1.00 74.31 90 PRO A CA 1
ATOM 708 C C . PRO A 1 90 ? -16.102 2.192 3.538 1.00 74.31 90 PRO A C 1
ATOM 710 O O . PRO A 1 90 ? -16.563 2.972 2.709 1.00 74.31 90 PRO A O 1
ATOM 713 N N . LEU A 1 91 ? -16.031 2.505 4.835 1.00 76.25 91 LEU A N 1
ATOM 714 C CA . LEU A 1 91 ? -16.4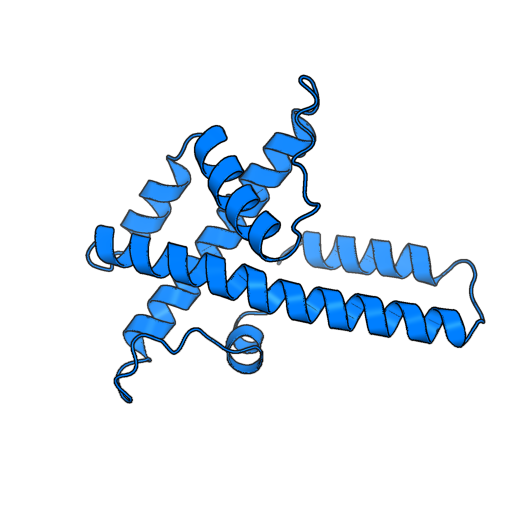10 3.803 5.393 1.00 76.25 91 LEU A CA 1
ATOM 715 C C . LEU A 1 91 ? -15.273 4.835 5.353 1.00 76.25 91 LEU A C 1
ATOM 717 O O . LEU A 1 91 ? -15.492 5.988 5.728 1.00 76.25 91 LEU A O 1
ATOM 721 N N . TYR A 1 92 ? -14.073 4.448 4.914 1.00 73.81 92 TYR A N 1
ATOM 722 C CA . TYR A 1 92 ? -12.949 5.357 4.759 1.00 73.81 92 TYR A CA 1
ATOM 723 C C . TYR A 1 92 ? -13.277 6.401 3.696 1.00 73.81 92 TYR A C 1
ATOM 725 O O . TYR A 1 92 ? -13.387 6.124 2.497 1.00 73.81 92 TYR A O 1
ATOM 733 N N . LYS A 1 93 ? -13.420 7.638 4.160 1.00 72.00 93 LYS A N 1
ATOM 734 C CA . LYS A 1 93 ? -13.542 8.809 3.307 1.00 72.00 93 LYS A CA 1
ATOM 735 C C . LYS A 1 93 ? -12.274 9.623 3.495 1.00 72.00 93 LYS A C 1
ATOM 737 O O . LYS A 1 93 ? -12.021 10.049 4.625 1.00 72.00 93 LYS A O 1
ATOM 742 N N . PRO A 1 94 ? -11.479 9.853 2.438 1.00 67.38 94 PRO A N 1
ATOM 743 C CA . PRO A 1 94 ? -10.392 10.805 2.545 1.00 67.38 94 PRO A CA 1
ATOM 744 C C . PRO A 1 94 ? -11.006 12.147 2.961 1.00 67.38 94 PRO A C 1
ATOM 746 O O . PRO A 1 94 ? -11.905 12.658 2.290 1.00 67.38 94 PRO A O 1
ATOM 749 N N . LYS A 1 95 ? -10.584 12.692 4.107 1.00 64.25 95 LYS A N 1
ATOM 750 C CA . LYS A 1 95 ? -10.932 14.060 4.485 1.00 64.25 95 LYS A CA 1
ATOM 751 C C . LYS A 1 95 ? -10.268 15.007 3.489 1.00 64.25 95 LYS A C 1
ATOM 753 O O . LYS A 1 95 ? -9.127 15.398 3.657 1.00 64.25 95 LYS A O 1
ATOM 758 N N . ILE A 1 96 ? -10.980 15.357 2.423 1.00 58.00 96 ILE A N 1
ATOM 759 C CA . ILE A 1 96 ? -10.561 16.410 1.496 1.00 58.00 96 ILE A CA 1
ATOM 760 C C . ILE A 1 96 ? -11.030 17.734 2.106 1.00 58.00 96 ILE A C 1
ATOM 762 O O . ILE A 1 96 ? -11.945 18.386 1.604 1.00 58.00 96 ILE A O 1
ATOM 766 N N . GLN A 1 97 ? -10.487 18.101 3.270 1.00 57.34 97 GLN A N 1
ATOM 767 C CA . GLN A 1 97 ? -10.605 19.484 3.711 1.00 57.34 97 GLN A CA 1
ATOM 768 C C . GLN A 1 97 ? -9.545 20.277 2.962 1.00 57.34 97 GLN A C 1
ATOM 770 O O . GLN A 1 97 ? -8.356 19.998 3.053 1.00 57.34 97 GLN A O 1
ATOM 775 N N . ARG A 1 98 ? -10.002 21.270 2.198 1.00 54.16 98 ARG A N 1
ATOM 776 C CA . ARG A 1 98 ? -9.230 22.054 1.220 1.00 54.16 98 ARG A CA 1
ATOM 777 C C . ARG A 1 98 ? -8.014 22.811 1.795 1.00 54.16 98 ARG A C 1
ATOM 779 O O . ARG A 1 98 ? -7.324 23.468 1.030 1.00 54.16 98 ARG A O 1
ATOM 786 N N . ASN A 1 99 ? -7.777 22.725 3.106 1.00 55.62 99 ASN A N 1
ATOM 787 C CA . ASN A 1 99 ? -6.711 23.406 3.841 1.00 55.62 99 ASN A CA 1
ATOM 788 C C . ASN A 1 99 ? -5.804 22.470 4.660 1.00 55.62 99 ASN A C 1
ATOM 790 O O . ASN A 1 99 ? -4.880 22.974 5.293 1.00 55.62 99 ASN A O 1
ATOM 794 N N . ASP A 1 100 ? -6.017 21.150 4.659 1.00 69.75 100 ASP A N 1
ATOM 795 C CA . ASP A 1 100 ? -5.173 20.240 5.447 1.00 69.75 100 ASP A CA 1
ATOM 796 C C . ASP A 1 100 ? -3.973 19.733 4.631 1.00 69.75 100 ASP A C 1
ATOM 798 O O . ASP A 1 100 ? -3.861 18.569 4.240 1.00 69.75 100 ASP A O 1
ATOM 802 N N . ARG A 1 101 ? -3.083 20.679 4.309 1.00 73.38 101 ARG A N 1
ATOM 803 C CA . ARG A 1 101 ? -1.848 20.424 3.555 1.00 73.38 101 ARG A CA 1
ATOM 804 C C . ARG A 1 101 ? -0.906 19.481 4.311 1.00 73.38 101 ARG A C 1
ATOM 806 O O . ARG A 1 101 ? -0.111 18.786 3.685 1.00 73.38 101 ARG A O 1
ATOM 813 N N . GLU A 1 102 ? -0.992 19.460 5.638 1.00 76.81 102 GLU A N 1
ATOM 814 C CA . GLU A 1 102 ? -0.198 18.579 6.493 1.00 76.81 102 GLU A CA 1
ATOM 815 C C . GLU A 1 102 ? -0.681 17.129 6.394 1.00 76.81 102 GLU A C 1
ATOM 817 O O . GLU A 1 102 ? 0.141 16.236 6.178 1.00 76.81 102 GLU A O 1
ATOM 822 N N . GLU A 1 103 ? -1.996 16.884 6.453 1.00 75.94 103 GLU A N 1
ATOM 823 C CA . GLU A 1 103 ? -2.557 15.540 6.272 1.00 75.94 103 GLU A CA 1
ATOM 824 C C . GLU A 1 103 ? -2.243 14.976 4.874 1.00 75.94 103 GLU A C 1
ATOM 826 O O . GLU A 1 103 ? -1.857 13.810 4.735 1.00 75.94 103 GLU A O 1
ATOM 831 N N . GLU A 1 104 ? -2.359 15.796 3.826 1.00 76.94 104 GLU A N 1
ATOM 832 C CA . GLU A 1 104 ? -2.012 15.396 2.458 1.00 76.94 104 GLU A CA 1
ATOM 833 C C . GLU A 1 104 ? -0.520 15.057 2.325 1.00 76.94 104 GLU A C 1
ATOM 835 O O . GLU A 1 104 ? -0.160 14.004 1.787 1.00 76.94 104 GLU A O 1
ATOM 840 N N . GLN A 1 105 ? 0.355 15.893 2.890 1.00 81.31 105 GLN A N 1
ATOM 841 C CA . GLN A 1 105 ? 1.794 15.646 2.896 1.00 81.31 105 GLN A CA 1
ATOM 842 C C . GLN A 1 105 ? 2.145 14.360 3.658 1.00 81.31 105 GLN A C 1
ATOM 844 O O . GLN A 1 105 ? 2.961 13.570 3.181 1.00 81.31 105 GLN A O 1
ATOM 849 N N . ALA A 1 106 ? 1.510 14.109 4.806 1.00 81.88 106 ALA A N 1
ATOM 850 C CA . ALA A 1 106 ? 1.724 12.898 5.592 1.00 81.88 106 ALA A CA 1
ATOM 851 C C . ALA A 1 106 ? 1.335 11.633 4.811 1.00 81.88 106 ALA A C 1
ATOM 853 O O . ALA A 1 106 ? 2.056 10.634 4.849 1.00 81.88 106 ALA A O 1
ATOM 854 N N . ARG A 1 107 ? 0.240 11.676 4.040 1.00 81.75 107 ARG A N 1
ATOM 855 C CA . ARG A 1 107 ? -0.183 10.560 3.177 1.00 81.75 107 ARG A CA 1
ATOM 856 C C . ARG A 1 107 ? 0.796 10.300 2.040 1.00 81.75 107 ARG A C 1
ATOM 858 O O . ARG A 1 107 ? 1.069 9.140 1.741 1.00 81.75 107 ARG A O 1
ATOM 865 N N . VAL A 1 108 ? 1.337 11.353 1.429 1.00 85.56 108 VAL A N 1
ATOM 866 C CA . VAL A 1 108 ? 2.366 11.227 0.385 1.00 85.56 108 VAL A CA 1
ATOM 867 C C . VAL A 1 108 ? 3.632 10.591 0.951 1.00 85.56 108 VAL A C 1
ATOM 869 O O . VAL A 1 108 ? 4.147 9.638 0.369 1.00 85.56 108 VAL A O 1
ATOM 872 N N . VAL A 1 109 ? 4.101 11.071 2.105 1.00 86.31 109 VAL A N 1
ATOM 873 C CA . VAL A 1 109 ? 5.284 10.520 2.783 1.00 86.31 109 VAL A CA 1
ATOM 874 C C . VAL A 1 109 ? 5.058 9.059 3.163 1.00 86.31 109 VAL A C 1
ATOM 876 O O . VAL A 1 109 ? 5.908 8.213 2.882 1.00 86.31 109 VAL A O 1
ATOM 879 N N . PHE A 1 110 ? 3.895 8.741 3.736 1.00 86.62 110 PHE A N 1
ATOM 880 C CA . PHE A 1 110 ? 3.521 7.365 4.045 1.00 86.62 110 PHE A CA 1
ATOM 881 C C . PHE A 1 110 ? 3.532 6.492 2.789 1.00 86.62 110 PHE A C 1
ATOM 883 O O . PHE A 1 110 ? 4.122 5.415 2.810 1.00 86.62 110 PHE A O 1
ATOM 890 N N . PHE A 1 111 ? 2.923 6.954 1.693 1.00 89.50 111 PHE A N 1
ATOM 891 C CA . PHE A 1 111 ? 2.896 6.214 0.436 1.00 89.50 111 PHE A CA 1
ATOM 892 C C . PHE A 1 111 ? 4.310 5.932 -0.077 1.00 89.50 111 PHE A C 1
ATOM 894 O O . PHE A 1 111 ? 4.605 4.795 -0.429 1.00 89.50 111 PHE A O 1
ATOM 901 N N . ASP A 1 112 ? 5.201 6.925 -0.083 1.00 89.56 112 ASP A N 1
ATOM 902 C CA . ASP A 1 112 ? 6.569 6.759 -0.588 1.00 89.56 112 ASP A CA 1
ATOM 903 C C . ASP A 1 112 ? 7.388 5.764 0.250 1.00 89.56 112 ASP A C 1
ATOM 905 O O . ASP A 1 112 ? 8.119 4.930 -0.299 1.00 89.56 112 ASP A O 1
ATOM 909 N N . ILE A 1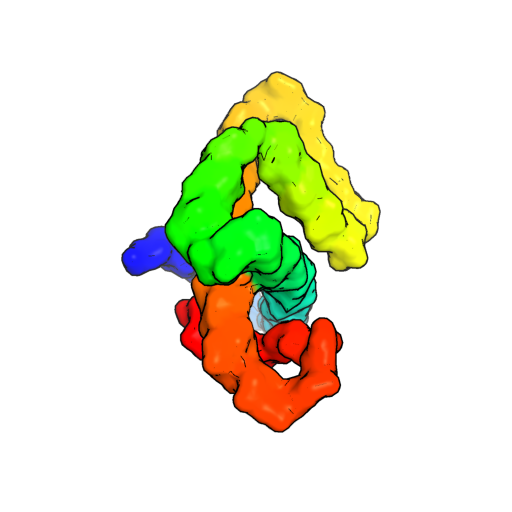 113 ? 7.240 5.809 1.576 1.00 90.06 113 ILE A N 1
ATOM 910 C CA . ILE A 1 113 ? 7.884 4.863 2.499 1.00 90.06 113 ILE A CA 1
ATOM 911 C C . ILE A 1 113 ? 7.314 3.452 2.303 1.00 90.06 113 ILE A C 1
ATOM 913 O O . ILE A 1 113 ? 8.069 2.488 2.130 1.00 90.06 113 ILE A O 1
ATOM 917 N N . ALA A 1 114 ? 5.985 3.327 2.293 1.00 89.75 114 ALA A N 1
ATOM 918 C CA . ALA A 1 114 ? 5.296 2.053 2.134 1.00 89.75 114 ALA A CA 1
ATOM 919 C C . ALA A 1 114 ? 5.624 1.412 0.781 1.00 89.75 114 ALA A C 1
ATOM 921 O O . ALA A 1 114 ? 6.015 0.251 0.734 1.00 89.75 114 ALA A O 1
ATOM 922 N N . MET A 1 115 ? 5.573 2.184 -0.306 1.00 93.31 115 MET A N 1
ATOM 923 C CA . MET A 1 115 ? 5.873 1.717 -1.658 1.00 93.31 115 MET A CA 1
ATOM 924 C C . MET A 1 115 ? 7.326 1.266 -1.806 1.00 93.31 115 MET A C 1
ATOM 926 O O . MET A 1 115 ? 7.584 0.244 -2.435 1.00 93.31 115 MET A O 1
ATOM 930 N N . THR A 1 116 ? 8.281 1.975 -1.195 1.00 91.56 116 THR A N 1
ATOM 931 C CA . THR A 1 116 ? 9.688 1.535 -1.174 1.00 91.56 116 THR A CA 1
ATOM 932 C C . THR A 1 116 ? 9.812 0.146 -0.543 1.00 91.56 116 THR A C 1
ATOM 934 O O . THR A 1 116 ? 10.482 -0.727 -1.094 1.00 91.56 116 THR A O 1
ATOM 937 N N . THR A 1 117 ? 9.118 -0.070 0.574 1.00 90.12 117 THR A N 1
ATOM 938 C CA . THR A 1 117 ? 9.119 -1.347 1.300 1.00 90.12 117 THR A CA 1
ATOM 939 C C . THR A 1 117 ? 8.413 -2.444 0.503 1.00 90.12 117 THR A C 1
ATOM 941 O O . THR A 1 117 ? 8.956 -3.530 0.325 1.00 90.12 117 THR A O 1
ATOM 944 N N . TRP A 1 118 ? 7.233 -2.162 -0.050 1.00 93.25 118 TRP A N 1
ATOM 945 C CA . TRP A 1 118 ? 6.480 -3.115 -0.864 1.00 93.25 118 TRP A CA 1
ATOM 946 C C . TRP A 1 118 ? 7.220 -3.521 -2.137 1.00 93.25 118 TRP A C 1
ATOM 948 O O . TRP A 1 118 ? 7.169 -4.691 -2.502 1.00 93.25 118 TRP A O 1
ATOM 958 N N . LEU A 1 119 ? 7.938 -2.600 -2.785 1.00 93.25 119 LEU A N 1
ATOM 959 C CA . LEU A 1 119 ? 8.798 -2.906 -3.930 1.00 93.25 119 LEU A CA 1
ATOM 960 C C . LEU A 1 119 ? 9.960 -3.827 -3.549 1.00 93.25 119 LEU A C 1
ATOM 962 O O . LEU A 1 119 ? 10.270 -4.737 -4.314 1.00 93.25 119 LEU A O 1
ATOM 966 N N . GLN A 1 120 ? 10.564 -3.642 -2.371 1.00 90.44 120 GLN A N 1
ATOM 967 C CA . GLN A 1 120 ? 11.606 -4.547 -1.881 1.00 90.44 120 GLN A CA 1
ATOM 968 C C . GLN A 1 120 ? 11.048 -5.953 -1.629 1.00 90.44 120 GLN A C 1
ATOM 970 O O . GLN A 1 120 ? 11.604 -6.932 -2.119 1.00 90.44 120 GLN A O 1
ATOM 975 N N . ILE A 1 121 ? 9.905 -6.052 -0.944 1.00 87.88 121 ILE A N 1
ATOM 976 C CA . ILE A 1 121 ? 9.239 -7.338 -0.689 1.00 87.88 121 ILE A CA 1
ATOM 977 C C . ILE A 1 121 ? 8.841 -8.008 -2.010 1.00 87.88 121 ILE A C 1
ATOM 979 O O . ILE A 1 121 ? 9.064 -9.199 -2.197 1.00 87.88 121 ILE A O 1
ATOM 983 N N . ALA A 1 122 ? 8.277 -7.254 -2.953 1.00 89.62 122 ALA A N 1
ATOM 984 C CA . ALA A 1 122 ? 7.897 -7.764 -4.266 1.00 89.62 122 ALA A CA 1
ATOM 985 C C . ALA A 1 122 ? 9.111 -8.262 -5.071 1.00 89.62 122 ALA A C 1
ATOM 987 O O . ALA A 1 122 ? 9.018 -9.285 -5.752 1.00 89.62 122 ALA A O 1
ATOM 988 N N . GLN A 1 123 ? 10.253 -7.574 -4.980 1.00 89.19 123 GLN A N 1
ATOM 989 C CA . GLN A 1 123 ? 11.496 -8.021 -5.602 1.00 89.19 123 GLN A CA 1
ATOM 990 C C . GLN A 1 123 ? 11.978 -9.335 -4.984 1.00 89.19 123 GLN A C 1
ATOM 992 O O . GLN A 1 123 ? 12.285 -10.270 -5.723 1.00 89.19 123 GLN A O 1
ATOM 997 N N . ASP A 1 124 ? 11.991 -9.436 -3.656 1.00 86.38 124 ASP A N 1
ATOM 998 C CA . ASP A 1 124 ? 12.381 -10.658 -2.956 1.00 86.38 124 ASP A CA 1
ATOM 999 C C . ASP A 1 124 ? 11.454 -11.824 -3.320 1.00 86.38 124 ASP A C 1
ATOM 1001 O O . ASP A 1 124 ? 11.923 -12.907 -3.663 1.00 86.38 124 ASP A O 1
ATOM 1005 N N . LEU A 1 125 ? 10.137 -11.604 -3.334 1.00 84.44 125 LEU A N 1
ATOM 1006 C CA . LEU A 1 125 ? 9.163 -12.612 -3.758 1.00 84.44 125 LEU A CA 1
ATOM 1007 C C . LEU A 1 125 ? 9.392 -13.055 -5.202 1.00 84.44 125 LEU A C 1
ATOM 1009 O O . LEU A 1 125 ? 9.279 -14.236 -5.503 1.00 84.44 125 LEU A O 1
ATOM 1013 N N . ARG A 1 126 ? 9.763 -12.147 -6.106 1.00 81.44 126 ARG A N 1
ATOM 1014 C CA . ARG A 1 126 ? 10.092 -12.515 -7.488 1.00 81.44 126 ARG A CA 1
ATOM 1015 C C . ARG A 1 126 ? 11.393 -13.317 -7.587 1.00 81.44 126 ARG A C 1
ATOM 1017 O O . ARG A 1 126 ? 11.478 -14.225 -8.408 1.00 81.44 126 ARG A O 1
ATOM 1024 N N . LEU A 1 127 ? 12.399 -12.983 -6.780 1.00 78.94 127 LEU A N 1
ATOM 1025 C CA . LEU A 1 127 ? 13.700 -13.659 -6.771 1.00 78.94 127 LEU A CA 1
ATOM 1026 C C . LEU A 1 127 ? 13.648 -15.033 -6.083 1.00 78.94 127 LEU A C 1
ATOM 1028 O O . LEU A 1 127 ? 14.353 -15.948 -6.504 1.00 78.94 127 LEU A O 1
ATOM 1032 N N . PHE A 1 128 ? 12.813 -15.188 -5.052 1.00 70.00 128 PHE A N 1
ATOM 1033 C CA . PHE A 1 128 ? 12.769 -16.378 -4.193 1.00 70.00 128 PHE A CA 1
ATOM 1034 C C . PHE A 1 128 ? 11.466 -17.188 -4.287 1.00 70.00 128 PHE A C 1
ATOM 1036 O O . PHE A 1 128 ? 11.437 -18.330 -3.837 1.00 70.00 128 PHE A O 1
ATOM 1043 N N . GLY A 1 129 ? 10.408 -16.651 -4.900 1.00 60.94 129 GLY A N 1
ATOM 1044 C CA . GLY A 1 129 ? 9.120 -17.327 -5.129 1.00 60.94 129 GLY A CA 1
ATOM 1045 C C . GLY A 1 129 ? 9.136 -18.337 -6.281 1.00 60.94 129 GLY A C 1
ATOM 1046 O O . GLY A 1 129 ? 8.139 -18.998 -6.555 1.00 60.94 129 GLY A O 1
ATOM 1047 N N . GLY A 1 130 ? 10.277 -18.505 -6.951 1.00 48.94 130 GLY A N 1
ATOM 1048 C CA . GLY A 1 130 ? 10.481 -19.547 -7.949 1.00 48.94 130 GLY A CA 1
ATOM 1049 C C . GLY A 1 130 ? 10.680 -20.921 -7.311 1.00 48.94 130 GLY A C 1
ATOM 1050 O O . GLY A 1 130 ? 11.814 -21.394 -7.244 1.00 48.94 130 GLY A O 1
ATOM 1051 N N . LYS A 1 131 ? 9.593 -21.574 -6.878 1.00 47.03 131 LYS A N 1
ATOM 1052 C CA . LYS A 1 131 ? 9.541 -23.048 -6.815 1.00 47.03 131 LYS A CA 1
ATOM 1053 C C . LYS A 1 131 ? 8.149 -23.672 -6.881 1.00 47.03 131 LYS A C 1
ATOM 1055 O O . LYS A 1 131 ? 8.071 -24.781 -7.390 1.00 47.03 131 LYS A O 1
ATOM 1060 N N . ASP A 1 132 ? 7.084 -22.961 -6.519 1.00 43.69 132 ASP A N 1
ATOM 1061 C CA . ASP A 1 132 ? 5.715 -23.472 -6.650 1.00 43.69 132 ASP A CA 1
ATOM 1062 C C . ASP A 1 132 ? 4.874 -22.485 -7.469 1.00 43.69 132 ASP A C 1
ATOM 1064 O O . ASP A 1 132 ? 4.633 -21.350 -7.073 1.00 43.69 132 ASP A O 1
ATOM 1068 N N . GLY A 1 133 ? 4.514 -22.891 -8.689 1.00 40.41 133 GLY A N 1
ATOM 1069 C CA . GLY A 1 133 ? 3.894 -22.052 -9.717 1.00 40.41 133 GLY A CA 1
ATOM 1070 C C . GLY A 1 133 ? 2.440 -21.661 -9.442 1.00 40.41 133 GLY A C 1
ATOM 1071 O O . GLY A 1 133 ? 1.558 -22.028 -10.214 1.00 40.41 133 GLY A O 1
ATOM 1072 N N . SER A 1 134 ? 2.193 -20.882 -8.391 1.00 42.66 134 SER A N 1
ATOM 1073 C CA . SER A 1 134 ? 0.931 -20.180 -8.161 1.00 42.66 134 SER A CA 1
ATOM 1074 C C . SER A 1 134 ? 1.184 -18.674 -8.180 1.00 42.66 134 SER A C 1
ATOM 1076 O O . SER A 1 134 ? 1.777 -18.106 -7.268 1.00 42.66 134 SER A O 1
ATOM 1078 N N . SER A 1 135 ? 0.704 -17.995 -9.222 1.00 46.12 135 SER A N 1
ATOM 1079 C CA . SER A 1 135 ? 0.726 -16.529 -9.330 1.00 46.12 135 SER A CA 1
ATOM 1080 C C . SER A 1 135 ? -0.183 -15.818 -8.309 1.00 46.12 135 SER A C 1
ATOM 1082 O O . SER A 1 135 ? -0.353 -14.604 -8.401 1.00 46.12 135 SER A O 1
ATOM 1084 N N . ASP A 1 136 ? -0.780 -16.555 -7.365 1.00 50.84 136 ASP A N 1
ATOM 1085 C CA . ASP A 1 136 ? -1.701 -16.056 -6.335 1.00 50.84 136 ASP A CA 1
ATOM 1086 C C . ASP A 1 136 ? -1.088 -15.981 -4.922 1.00 50.84 136 ASP A C 1
ATOM 1088 O O . ASP A 1 136 ? -1.726 -15.455 -3.996 1.00 50.84 136 ASP A O 1
ATOM 1092 N N . ASP A 1 137 ? 0.161 -16.433 -4.757 1.00 58.31 137 ASP A N 1
ATOM 1093 C CA . ASP A 1 137 ? 0.854 -16.519 -3.464 1.00 58.31 137 ASP A CA 1
ATOM 1094 C C . ASP A 1 137 ? 1.425 -15.162 -3.037 1.00 58.31 137 ASP A C 1
ATOM 1096 O O . ASP A 1 137 ? 2.623 -14.914 -2.917 1.00 58.31 137 ASP A O 1
ATOM 1100 N N . LEU A 1 138 ? 0.511 -14.231 -2.805 1.00 65.88 138 LEU A N 1
ATOM 1101 C CA . LEU A 1 138 ? 0.799 -13.023 -2.055 1.00 65.88 138 LEU A CA 1
ATOM 1102 C C . LEU A 1 138 ? 1.177 -13.386 -0.609 1.00 65.88 138 LEU A C 1
ATOM 1104 O O . LEU A 1 138 ? 0.575 -14.297 -0.034 1.00 65.88 138 LEU A O 1
ATOM 1108 N N . PRO A 1 139 ? 2.114 -12.647 0.007 1.00 68.06 139 PRO A N 1
ATOM 1109 C CA . PRO A 1 139 ? 2.678 -13.022 1.294 1.00 68.06 139 PRO A CA 1
ATOM 1110 C C . PRO A 1 139 ? 1.606 -13.018 2.385 1.00 68.06 139 PRO A C 1
ATOM 1112 O O . PRO A 1 139 ? 0.788 -12.097 2.486 1.00 68.06 139 PRO A O 1
ATOM 1115 N N . ASP A 1 140 ? 1.623 -14.065 3.205 1.00 69.69 140 ASP A N 1
ATOM 1116 C CA . ASP A 1 140 ? 0.797 -14.162 4.398 1.00 69.69 140 ASP A CA 1
ATOM 1117 C C . ASP A 1 140 ? 1.400 -13.349 5.561 1.00 69.69 140 ASP A C 1
ATOM 1119 O O . ASP A 1 140 ? 2.472 -12.743 5.464 1.00 69.69 140 ASP A O 1
ATOM 1123 N N . ALA A 1 141 ? 0.703 -13.326 6.697 1.00 67.25 141 ALA A N 1
ATOM 1124 C CA . ALA A 1 141 ? 1.160 -12.595 7.877 1.00 67.25 141 ALA A CA 1
ATOM 1125 C C . ALA A 1 141 ? 2.535 -13.071 8.390 1.00 67.25 141 ALA A C 1
ATOM 1127 O O . ALA A 1 141 ? 3.284 -12.282 8.961 1.00 67.25 141 ALA A O 1
ATOM 1128 N N . ALA A 1 142 ? 2.880 -14.350 8.206 1.00 69.88 142 ALA A N 1
ATOM 1129 C CA . ALA A 1 142 ? 4.147 -14.909 8.668 1.00 69.88 142 ALA A CA 1
ATOM 1130 C C . ALA A 1 142 ? 5.316 -14.504 7.758 1.00 69.88 142 ALA A C 1
ATOM 1132 O O . ALA A 1 142 ? 6.414 -14.244 8.253 1.00 69.88 142 ALA A O 1
ATOM 1133 N N . ALA A 1 143 ? 5.082 -14.403 6.449 1.00 67.31 143 ALA A N 1
ATOM 1134 C CA . ALA A 1 143 ? 6.050 -13.891 5.489 1.00 67.31 143 ALA A CA 1
ATOM 1135 C C . ALA A 1 143 ? 6.331 -12.396 5.704 1.00 67.31 143 ALA A C 1
ATOM 1137 O O . ALA A 1 143 ? 7.490 -11.986 5.670 1.00 67.31 143 ALA A O 1
ATOM 1138 N N . LEU A 1 144 ? 5.298 -11.596 5.995 1.00 66.81 144 LEU A N 1
ATOM 1139 C CA . LEU A 1 144 ? 5.451 -10.155 6.230 1.00 66.81 144 LEU A CA 1
ATOM 1140 C C . LEU A 1 144 ? 6.232 -9.820 7.507 1.00 66.81 144 LEU A C 1
ATOM 1142 O O . LEU A 1 144 ? 6.972 -8.844 7.511 1.00 66.81 144 LEU A O 1
ATOM 1146 N N . LYS A 1 145 ? 6.161 -10.659 8.549 1.00 67.94 145 LYS A N 1
ATOM 1147 C CA . LYS A 1 145 ? 6.952 -10.480 9.784 1.00 67.94 145 LYS A CA 1
ATOM 1148 C C . LYS A 1 145 ? 8.466 -10.476 9.579 1.00 67.94 145 LYS A C 1
ATOM 1150 O O . LYS A 1 145 ? 9.191 -10.049 10.466 1.00 67.94 145 LYS A O 1
ATOM 1155 N N . ARG A 1 146 ? 8.965 -10.981 8.447 1.00 68.75 146 ARG A N 1
ATOM 1156 C CA . ARG A 1 146 ? 10.402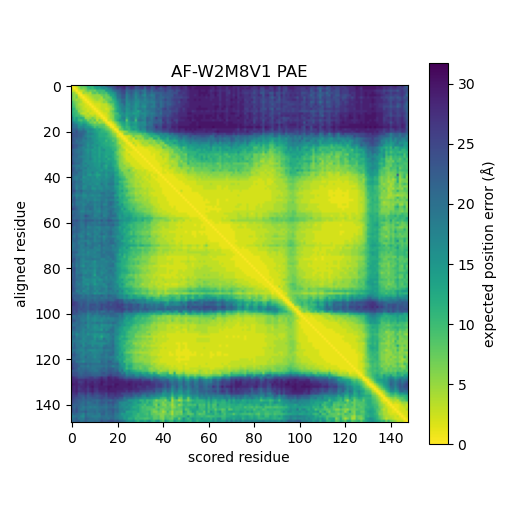 -10.948 8.119 1.00 68.75 146 ARG A CA 1
ATOM 1157 C C . ARG A 1 146 ? 10.889 -9.547 7.735 1.00 68.75 146 ARG A C 1
ATOM 1159 O O . ARG A 1 146 ? 12.094 -9.348 7.633 1.00 68.75 146 ARG A O 1
ATOM 1166 N N . TYR A 1 147 ? 9.954 -8.627 7.500 1.00 60.84 147 TYR A N 1
ATOM 1167 C CA . TYR A 1 147 ? 10.186 -7.263 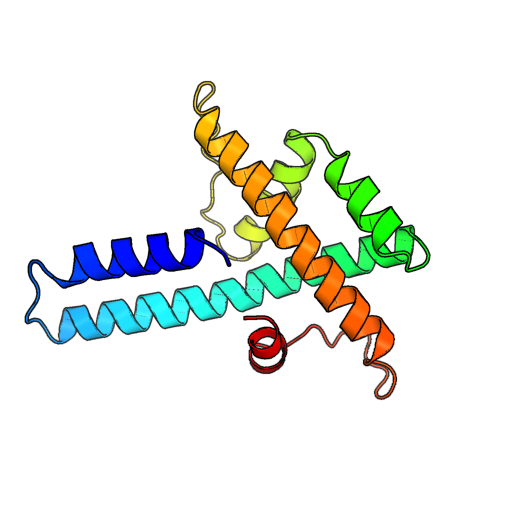7.035 1.00 60.84 147 TYR A CA 1
ATOM 1168 C C . TYR A 1 147 ? 9.795 -6.196 8.070 1.00 60.84 147 TYR A C 1
ATOM 1170 O O . TYR A 1 147 ? 9.866 -5.008 7.754 1.00 60.84 147 TYR A O 1
ATOM 1178 N N . ASP A 1 148 ? 9.375 -6.622 9.268 1.00 59.28 148 ASP A N 1
ATOM 1179 C CA . ASP A 1 148 ? 9.146 -5.763 10.439 1.00 59.28 148 ASP A CA 1
ATOM 1180 C C . ASP A 1 148 ? 10.456 -5.523 11.205 1.00 59.28 148 ASP A C 1
ATOM 1182 O O . ASP A 1 148 ? 10.661 -4.373 11.660 1.00 59.28 148 ASP A O 1
#

Mean predicted aligned error: 11.65 Å

Solvent-accessible surface area (backbone atoms only — not comparable to full-atom values): 8650 Å² total; per-residue (Å²): 132,68,61,67,62,53,49,53,52,47,54,51,45,63,68,59,76,72,81,77,96,46,70,68,57,57,50,50,51,52,50,50,51,54,50,50,52,54,49,50,43,54,48,47,42,53,47,24,52,52,27,41,54,43,22,59,76,38,81,60,34,62,68,58,31,52,52,52,60,69,68,51,54,68,65,58,52,51,48,56,52,48,54,53,46,30,75,80,34,77,82,62,66,83,80,82,55,98,77,50,61,63,62,55,49,51,51,48,53,48,48,55,55,50,49,56,50,24,36,52,53,31,49,49,45,66,73,66,50,78,83,64,99,54,100,77,76,65,67,51,68,76,61,51,60,79,78,112